Protein AF-A0A8T4IYI2-F1 (afdb_monomer)

Structure (mmCIF, N/CA/C/O backbone):
data_AF-A0A8T4IYI2-F1
#
_entry.id   AF-A0A8T4IYI2-F1
#
loop_
_atom_site.group_PDB
_atom_site.id
_atom_site.type_symbol
_atom_site.label_atom_id
_atom_site.label_alt_id
_atom_site.label_comp_id
_atom_site.label_asym_id
_atom_site.label_entity_id
_atom_site.label_seq_id
_atom_site.pdbx_PDB_ins_code
_atom_site.Cartn_x
_atom_site.Cartn_y
_atom_site.Cartn_z
_atom_site.occupancy
_atom_site.B_iso_or_equiv
_atom_site.auth_seq_id
_atom_site.auth_comp_id
_atom_site.auth_asym_id
_atom_site.auth_atom_id
_atom_site.pdbx_PDB_model_num
ATOM 1 N N . MET A 1 1 ? 10.983 11.663 -21.469 1.00 51.38 1 MET A N 1
ATOM 2 C CA . MET A 1 1 ? 10.405 10.467 -20.834 1.00 51.38 1 MET A CA 1
ATOM 3 C C . MET A 1 1 ? 10.372 10.778 -19.358 1.00 51.38 1 MET A C 1
ATOM 5 O O . MET A 1 1 ? 11.432 11.051 -18.810 1.00 51.38 1 MET A O 1
ATOM 9 N N . ASP A 1 2 ? 9.193 10.865 -18.755 1.00 59.16 2 ASP A N 1
ATOM 10 C CA . ASP A 1 2 ? 9.081 10.999 -17.305 1.00 59.16 2 ASP A CA 1
ATOM 11 C C . ASP A 1 2 ? 9.602 9.695 -16.686 1.00 59.16 2 ASP A C 1
ATOM 13 O O . ASP A 1 2 ? 8.941 8.663 -16.737 1.00 59.16 2 ASP A O 1
ATOM 17 N N . THR A 1 3 ? 10.840 9.707 -16.189 1.00 64.56 3 THR A N 1
ATOM 18 C CA . THR A 1 3 ? 11.550 8.527 -15.648 1.00 64.56 3 THR A CA 1
ATOM 19 C C . THR A 1 3 ? 11.041 8.144 -14.250 1.00 64.56 3 THR A C 1
ATOM 21 O O . THR A 1 3 ? 11.786 7.623 -13.429 1.00 64.56 3 THR A O 1
ATOM 24 N N . ASN A 1 4 ? 9.771 8.412 -13.942 1.00 82.62 4 ASN A N 1
ATOM 25 C CA . ASN A 1 4 ? 9.207 8.187 -12.617 1.00 82.62 4 ASN A CA 1
ATOM 26 C C . ASN A 1 4 ? 7.935 7.345 -12.708 1.00 82.62 4 ASN A C 1
ATOM 28 O O . ASN A 1 4 ? 7.035 7.633 -13.496 1.00 82.62 4 ASN A O 1
ATOM 32 N N . ALA A 1 5 ? 7.855 6.327 -11.854 1.00 88.81 5 ALA A N 1
ATOM 33 C CA . ALA A 1 5 ? 6.650 5.543 -11.627 1.00 88.81 5 ALA A CA 1
ATOM 34 C C . ALA A 1 5 ? 6.095 5.893 -10.243 1.00 88.81 5 ALA A C 1
ATOM 36 O O . ALA A 1 5 ? 6.845 5.996 -9.275 1.00 88.81 5 ALA A O 1
ATOM 37 N N . SER A 1 6 ? 4.783 6.074 -10.126 1.00 93.25 6 SER A N 1
ATOM 38 C CA . SER A 1 6 ? 4.142 6.368 -8.844 1.00 93.25 6 SER A CA 1
ATOM 39 C C . SER A 1 6 ? 2.963 5.440 -8.620 1.00 93.25 6 SER A C 1
ATOM 41 O O . SER A 1 6 ? 2.111 5.279 -9.494 1.00 93.25 6 SER A O 1
ATOM 43 N N . VAL A 1 7 ? 2.929 4.834 -7.436 1.00 93.75 7 VAL A N 1
ATOM 44 C CA . VAL A 1 7 ? 1.828 3.999 -6.971 1.00 93.75 7 VAL A CA 1
ATOM 45 C C . VAL A 1 7 ? 1.379 4.494 -5.607 1.00 93.75 7 VAL A C 1
ATOM 47 O O . VAL A 1 7 ? 2.170 4.569 -4.669 1.00 93.75 7 VAL A O 1
ATOM 50 N N . ILE A 1 8 ? 0.086 4.785 -5.502 1.00 95.69 8 ILE A N 1
ATOM 51 C CA . ILE A 1 8 ? -0.587 5.088 -4.242 1.00 95.69 8 ILE A CA 1
ATOM 52 C C . ILE A 1 8 ? -1.536 3.932 -3.959 1.00 95.69 8 ILE A C 1
ATOM 54 O O . ILE A 1 8 ? -2.411 3.622 -4.770 1.00 95.69 8 ILE A O 1
ATOM 58 N N . LEU A 1 9 ? -1.357 3.284 -2.813 1.00 94.38 9 LEU A N 1
ATOM 59 C CA . LEU A 1 9 ? -2.175 2.160 -2.386 1.00 94.38 9 LEU A CA 1
ATOM 60 C C . LEU A 1 9 ? -2.905 2.515 -1.094 1.00 94.38 9 L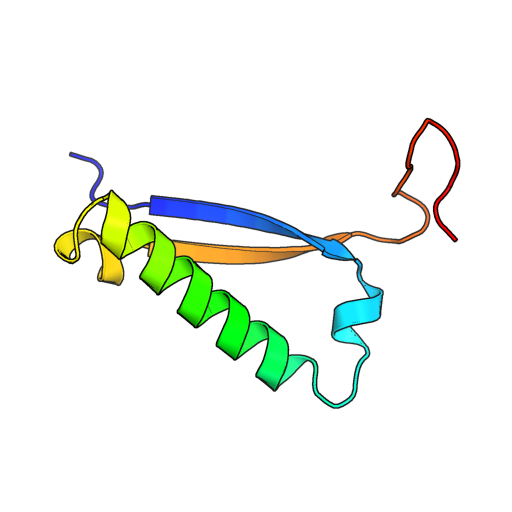EU A C 1
ATOM 62 O O . LEU A 1 9 ? -2.286 2.747 -0.057 1.00 94.38 9 LEU A O 1
ATOM 66 N N . GLY A 1 10 ? -4.235 2.510 -1.149 1.00 92.62 10 GLY A N 1
ATOM 67 C CA . GLY A 1 10 ? -5.065 2.589 0.047 1.00 92.62 10 GLY A CA 1
ATOM 68 C C . GLY A 1 10 ? -4.966 1.298 0.862 1.00 92.62 10 GLY A C 1
ATOM 69 O O . GLY A 1 10 ? -5.150 0.205 0.328 1.00 92.62 10 GLY A O 1
ATOM 70 N N . VAL A 1 11 ? -4.694 1.417 2.159 1.00 92.50 11 VAL A N 1
ATOM 71 C CA . VAL A 1 11 ? -4.582 0.293 3.098 1.00 92.50 11 VAL A CA 1
ATOM 72 C C . VAL A 1 11 ? -5.445 0.582 4.317 1.00 92.50 11 VAL A C 1
ATOM 74 O O . VAL A 1 11 ? -5.479 1.714 4.781 1.00 92.50 11 VAL A O 1
ATOM 77 N N . ARG A 1 12 ? -6.144 -0.410 4.879 1.00 90.69 12 ARG A N 1
ATOM 78 C CA . ARG A 1 12 ? -6.963 -0.185 6.085 1.00 90.69 12 ARG A CA 1
ATOM 79 C C . ARG A 1 12 ? -6.087 0.316 7.238 1.00 90.69 12 ARG A C 1
ATOM 81 O O . ARG A 1 12 ? -5.068 -0.301 7.533 1.00 90.69 12 ARG A O 1
ATOM 88 N N . ALA A 1 13 ? -6.521 1.381 7.916 1.00 90.25 13 ALA A N 1
ATOM 89 C CA . ALA A 1 13 ? -5.746 2.031 8.976 1.00 90.25 13 ALA A CA 1
ATOM 90 C C . ALA A 1 13 ? -5.285 1.056 10.076 1.00 90.25 13 ALA A C 1
ATOM 92 O O . ALA A 1 13 ? -4.118 1.076 10.446 1.00 90.25 13 ALA A O 1
ATOM 93 N N . GLY A 1 14 ? -6.148 0.118 10.487 1.00 88.81 14 GLY A N 1
ATOM 94 C CA . GLY A 1 14 ? -5.821 -0.888 11.508 1.00 88.81 14 GLY A CA 1
ATOM 95 C C . GLY A 1 14 ? -4.642 -1.816 11.176 1.00 88.81 14 GLY A C 1
ATOM 96 O O . GLY A 1 14 ? -4.114 -2.481 12.063 1.00 88.81 14 GLY A O 1
ATOM 97 N N . VAL A 1 15 ? -4.184 -1.868 9.918 1.00 89.06 15 VAL A N 1
ATOM 98 C CA . VAL A 1 15 ? -2.944 -2.578 9.554 1.00 89.06 15 VAL A CA 1
ATOM 99 C C . VAL A 1 15 ? -1.721 -1.904 10.184 1.00 89.06 15 VAL A C 1
ATOM 101 O O . VAL A 1 15 ? -0.772 -2.597 10.551 1.00 89.06 15 VAL A O 1
ATOM 104 N N . PHE A 1 16 ? -1.752 -0.579 10.341 1.00 90.88 16 PHE A N 1
ATOM 105 C CA . PHE A 1 16 ? -0.647 0.198 10.898 1.00 90.88 16 PHE A CA 1
ATOM 106 C C . PHE A 1 16 ? -0.565 0.143 12.428 1.00 90.88 16 PHE A C 1
ATOM 108 O O . PHE A 1 16 ? 0.497 0.417 12.976 1.00 90.88 16 PHE A O 1
ATOM 115 N N . ASP A 1 17 ? -1.632 -0.285 13.106 1.00 92.19 17 ASP A N 1
ATOM 116 C CA . ASP A 1 17 ? -1.661 -0.430 14.570 1.00 92.19 17 ASP A CA 1
ATOM 117 C C . ASP A 1 17 ? -0.994 -1.730 15.056 1.00 92.19 17 ASP A C 1
ATOM 119 O O . ASP A 1 17 ? -0.817 -1.954 16.256 1.00 92.19 17 ASP A O 1
ATOM 123 N N . ARG A 1 18 ? -0.628 -2.625 14.131 1.00 92.56 18 ARG A N 1
ATOM 124 C CA . ARG A 1 18 ? 0.020 -3.891 14.469 1.00 92.56 18 ARG A CA 1
ATOM 125 C C . ARG A 1 18 ? 1.430 -3.668 15.031 1.00 92.56 18 ARG A C 1
ATOM 127 O O . ARG A 1 18 ? 2.157 -2.807 14.536 1.00 92.56 18 ARG A O 1
ATOM 134 N N . PRO A 1 19 ? 1.902 -4.524 15.957 1.00 96.12 19 PRO A N 1
ATOM 135 C CA . PRO A 1 19 ? 3.264 -4.424 16.492 1.00 96.12 19 PRO A CA 1
ATOM 136 C C . PRO A 1 19 ? 4.350 -4.597 15.416 1.00 96.12 19 PRO A C 1
ATOM 138 O O . PRO A 1 19 ? 5.460 -4.093 15.558 1.00 96.12 19 PRO A O 1
ATOM 141 N N . ASP A 1 20 ? 4.037 -5.300 14.326 1.00 95.50 20 ASP A N 1
ATOM 142 C CA . ASP A 1 20 ? 4.921 -5.564 13.192 1.00 95.50 20 ASP A CA 1
ATOM 143 C C . ASP A 1 20 ? 4.649 -4.662 11.971 1.00 95.50 20 ASP A C 1
ATOM 145 O O . ASP A 1 20 ? 5.231 -4.881 10.905 1.00 95.50 20 ASP A O 1
ATOM 149 N N . ALA A 1 21 ? 3.812 -3.625 12.110 1.00 94.56 21 ALA A N 1
ATOM 150 C CA . ALA A 1 21 ? 3.376 -2.766 11.007 1.00 94.56 21 ALA A CA 1
ATOM 151 C C . ALA A 1 21 ? 4.536 -2.164 10.201 1.00 94.56 21 ALA A C 1
ATOM 153 O O . ALA A 1 21 ? 4.515 -2.200 8.972 1.00 94.56 21 ALA A O 1
ATOM 154 N N . VAL A 1 22 ? 5.582 -1.675 10.876 1.00 94.94 22 VAL A N 1
ATOM 155 C CA . VAL A 1 22 ? 6.767 -1.090 10.221 1.00 94.94 22 VAL A CA 1
ATOM 156 C C . VAL A 1 22 ? 7.466 -2.111 9.319 1.00 94.94 22 VAL A C 1
ATOM 158 O O . VAL A 1 22 ? 7.824 -1.801 8.184 1.00 94.94 22 VAL A O 1
ATOM 161 N N . GLN A 1 23 ? 7.630 -3.349 9.794 1.00 96.19 23 GLN A N 1
ATOM 162 C CA . GLN A 1 23 ? 8.286 -4.406 9.020 1.00 96.19 23 GLN A CA 1
ATOM 163 C C . GLN A 1 23 ? 7.429 -4.842 7.831 1.00 96.19 23 GLN A C 1
ATOM 165 O O . GLN A 1 23 ? 7.959 -5.060 6.740 1.00 96.19 23 GLN A O 1
ATOM 170 N N . ILE A 1 24 ? 6.112 -4.947 8.021 1.00 93.94 24 ILE A N 1
ATOM 171 C CA . ILE A 1 24 ? 5.171 -5.285 6.948 1.00 93.94 24 ILE A CA 1
ATOM 172 C C . ILE A 1 24 ? 5.168 -4.195 5.874 1.00 93.94 24 ILE A C 1
ATOM 174 O O . ILE A 1 24 ? 5.311 -4.516 4.696 1.00 93.94 24 ILE A O 1
ATOM 178 N N . ALA A 1 25 ? 5.059 -2.924 6.266 1.00 94.50 25 ALA A N 1
ATOM 179 C CA . ALA A 1 25 ? 5.049 -1.795 5.340 1.00 94.50 25 ALA A CA 1
ATOM 180 C C . ALA A 1 25 ? 6.351 -1.717 4.530 1.00 94.50 25 ALA A C 1
ATOM 182 O O . ALA A 1 25 ? 6.303 -1.579 3.309 1.00 94.50 25 ALA A O 1
ATOM 183 N N . ALA A 1 26 ? 7.508 -1.895 5.177 1.00 95.94 26 ALA A N 1
ATOM 184 C CA . ALA A 1 26 ? 8.803 -1.904 4.498 1.00 95.94 26 ALA A CA 1
ATOM 185 C C . ALA A 1 26 ? 8.923 -3.054 3.481 1.00 95.94 26 ALA A C 1
ATOM 187 O O . ALA A 1 26 ? 9.361 -2.851 2.344 1.00 95.94 26 ALA A O 1
ATOM 188 N N . ARG A 1 27 ? 8.495 -4.265 3.867 1.00 96.56 27 ARG A N 1
ATOM 189 C CA . ARG A 1 27 ? 8.479 -5.430 2.968 1.00 96.56 27 ARG A CA 1
ATOM 190 C C . ARG A 1 27 ? 7.533 -5.224 1.790 1.00 96.56 27 ARG A C 1
ATOM 192 O O . ARG A 1 27 ? 7.905 -5.553 0.668 1.00 96.56 27 ARG A O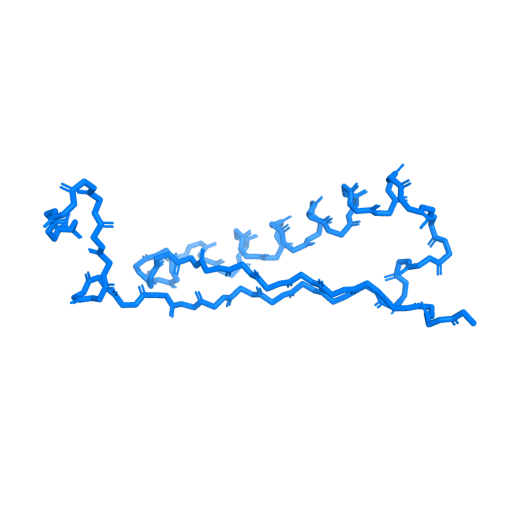 1
ATOM 199 N N . LEU A 1 28 ? 6.348 -4.665 2.029 1.00 95.31 28 LEU A N 1
ATOM 200 C CA . LEU A 1 28 ? 5.373 -4.387 0.979 1.00 95.31 28 LEU A CA 1
ATOM 201 C C . LEU A 1 28 ? 5.886 -3.326 0.003 1.00 95.31 28 LEU A C 1
ATOM 203 O O . LEU A 1 28 ? 5.825 -3.548 -1.201 1.00 95.31 28 LEU A O 1
ATOM 207 N N . GLY A 1 29 ? 6.442 -2.220 0.507 1.00 95.69 29 GLY A N 1
ATOM 208 C CA . GLY A 1 29 ? 7.051 -1.185 -0.330 1.00 95.69 29 GLY A CA 1
ATOM 209 C C . GLY A 1 29 ? 8.158 -1.751 -1.220 1.00 95.69 29 GLY A C 1
ATOM 210 O O . GLY A 1 29 ? 8.160 -1.518 -2.424 1.00 95.69 29 GLY A O 1
ATOM 211 N N . THR A 1 30 ? 9.035 -2.586 -0.653 1.00 97.06 30 THR A N 1
ATOM 212 C CA . THR A 1 30 ? 10.104 -3.256 -1.413 1.00 97.06 30 THR A CA 1
ATOM 213 C C . THR A 1 30 ? 9.534 -4.177 -2.492 1.00 97.06 30 THR A C 1
ATOM 215 O O . THR A 1 30 ? 9.909 -4.071 -3.655 1.00 97.06 30 THR A O 1
ATOM 218 N N . ALA A 1 31 ? 8.591 -5.04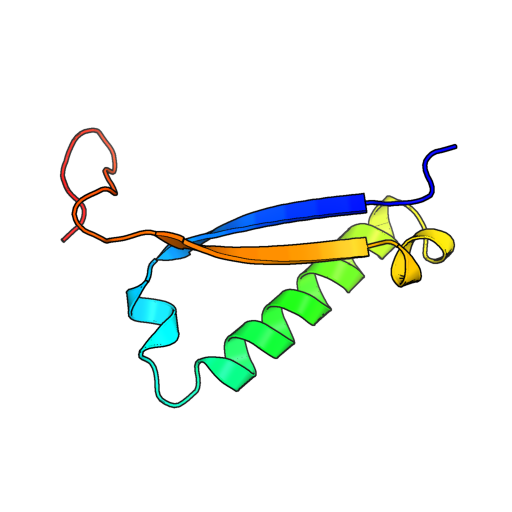7 -2.124 1.00 97.38 31 ALA A N 1
ATOM 219 C CA . ALA A 1 31 ? 8.004 -6.016 -3.043 1.00 97.38 31 ALA A CA 1
ATOM 220 C C . ALA A 1 31 ? 7.216 -5.350 -4.183 1.00 97.38 31 ALA A C 1
ATOM 222 O O . ALA A 1 31 ? 7.268 -5.826 -5.316 1.00 97.38 31 ALA A O 1
ATOM 223 N N . LEU A 1 32 ? 6.506 -4.251 -3.905 1.00 96.25 32 LEU A N 1
ATOM 224 C CA . LEU A 1 32 ? 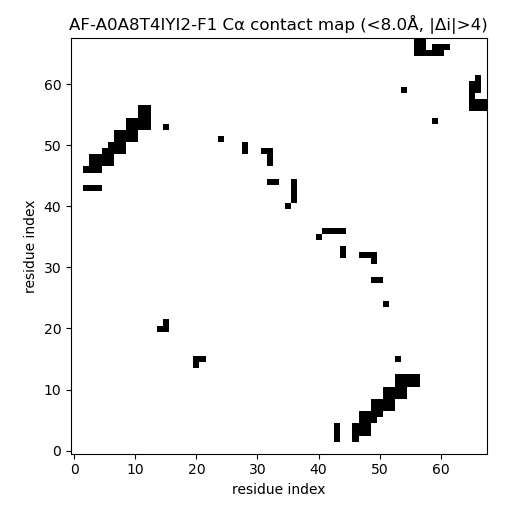5.797 -3.479 -4.925 1.00 96.25 32 LEU A CA 1
ATOM 225 C C . LEU A 1 32 ? 6.773 -2.801 -5.882 1.00 96.25 32 LEU A C 1
ATOM 227 O O . LEU A 1 32 ? 6.600 -2.930 -7.090 1.00 96.25 32 LEU A O 1
ATOM 231 N N . THR A 1 33 ? 7.821 -2.151 -5.373 1.00 96.12 33 THR A N 1
ATOM 232 C CA . THR A 1 33 ? 8.863 -1.564 -6.225 1.00 96.12 33 THR A CA 1
ATOM 233 C C . THR A 1 33 ? 9.520 -2.626 -7.105 1.00 96.12 33 THR A C 1
ATOM 235 O O . THR A 1 33 ? 9.618 -2.427 -8.311 1.00 96.12 33 THR A O 1
ATOM 238 N N . ASP A 1 34 ? 9.894 -3.782 -6.546 1.00 96.75 34 ASP A N 1
ATOM 239 C CA . ASP A 1 34 ? 10.459 -4.899 -7.316 1.00 96.75 34 ASP A CA 1
ATOM 240 C C . ASP A 1 34 ? 9.489 -5.409 -8.394 1.00 96.75 34 ASP A C 1
ATOM 242 O O . ASP A 1 34 ? 9.895 -5.718 -9.513 1.00 96.75 34 ASP A O 1
ATOM 246 N N . ALA A 1 35 ? 8.197 -5.515 -8.074 1.00 96.25 35 ALA A N 1
ATOM 247 C CA . ALA A 1 35 ? 7.184 -5.951 -9.029 1.00 96.25 35 ALA A CA 1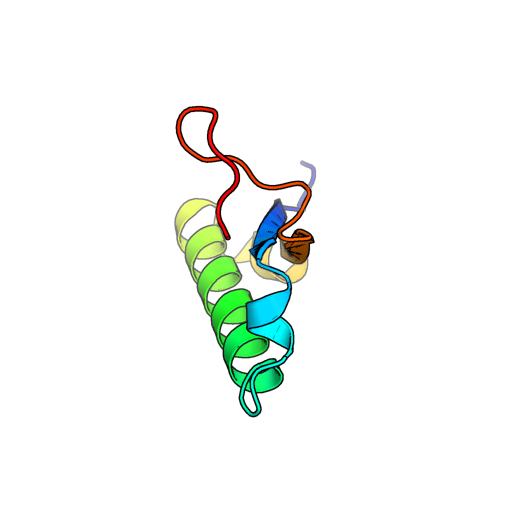
ATOM 248 C C . ALA A 1 35 ? 6.999 -4.942 -10.170 1.00 96.25 35 ALA A C 1
ATOM 250 O O . ALA A 1 35 ? 6.882 -5.348 -11.325 1.00 96.25 35 ALA A O 1
ATOM 251 N N . ILE A 1 36 ? 7.007 -3.643 -9.862 1.00 93.75 36 ILE A N 1
ATOM 252 C CA . ILE A 1 36 ? 6.902 -2.571 -10.855 1.00 93.75 36 ILE A CA 1
ATOM 253 C C . ILE A 1 36 ? 8.118 -2.609 -11.781 1.00 93.75 36 ILE A C 1
ATOM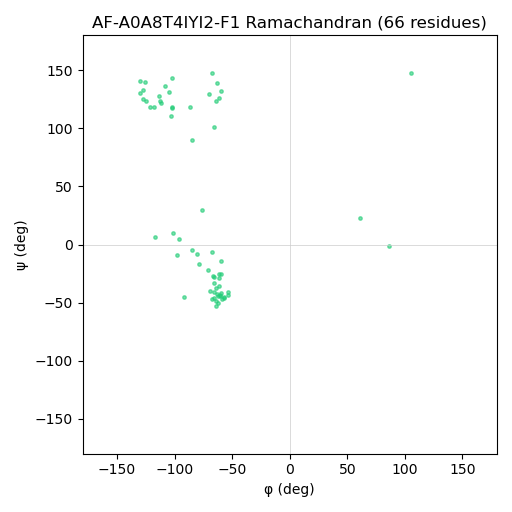 255 O O . ILE A 1 36 ? 7.944 -2.707 -12.995 1.00 93.75 36 ILE A O 1
ATOM 259 N N . THR A 1 37 ? 9.339 -2.607 -11.237 1.00 94.25 37 THR A N 1
ATOM 260 C CA . THR A 1 37 ? 10.566 -2.542 -12.052 1.00 94.25 37 THR A CA 1
ATOM 261 C C . THR A 1 37 ? 10.759 -3.782 -12.919 1.00 94.25 37 THR A C 1
ATOM 263 O O . THR A 1 37 ? 11.265 -3.673 -14.031 1.00 94.25 37 THR A O 1
ATOM 266 N N . ARG A 1 38 ? 10.248 -4.947 -12.498 1.00 95.69 38 ARG A N 1
ATOM 267 C CA . ARG A 1 38 ? 10.184 -6.146 -13.353 1.00 95.69 38 ARG A CA 1
ATOM 268 C C . ARG A 1 38 ? 9.332 -5.968 -14.611 1.00 95.69 38 ARG A C 1
ATOM 270 O O . ARG A 1 38 ? 9.581 -6.656 -15.595 1.00 95.69 38 ARG A O 1
ATOM 277 N N . VAL A 1 39 ? 8.315 -5.106 -14.576 1.00 93.81 39 VAL A N 1
A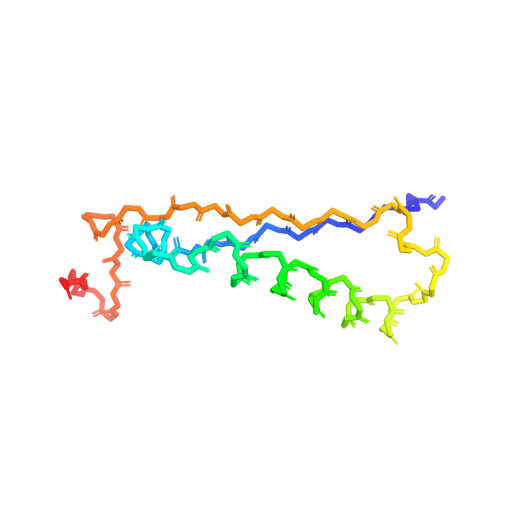TOM 278 C CA . VAL A 1 39 ? 7.419 -4.856 -15.717 1.00 93.81 39 VAL A CA 1
ATOM 279 C C . VAL A 1 39 ? 7.930 -3.702 -16.572 1.00 93.81 39 VAL A C 1
ATOM 281 O O . VAL A 1 39 ? 7.925 -3.807 -17.796 1.00 93.81 39 VAL A O 1
ATOM 284 N N . VAL A 1 40 ? 8.351 -2.602 -15.939 1.00 89.50 40 VAL A N 1
ATOM 285 C CA . VAL A 1 40 ? 8.685 -1.349 -16.643 1.00 89.50 40 VAL A CA 1
ATOM 286 C C . VAL A 1 40 ? 10.183 -1.151 -16.901 1.00 89.50 40 VAL A C 1
ATOM 288 O O . VAL A 1 40 ? 10.548 -0.248 -17.647 1.00 89.50 40 VAL A O 1
ATOM 291 N N . GLY A 1 41 ? 11.041 -1.994 -16.325 1.00 91.19 41 GLY A N 1
ATOM 292 C CA . GLY A 1 41 ? 12.499 -1.911 -16.416 1.00 91.19 41 GLY A CA 1
ATOM 293 C C . GLY A 1 41 ? 13.156 -1.396 -15.131 1.00 91.19 41 GLY A C 1
ATOM 294 O O . GLY A 1 41 ? 12.603 -0.564 -14.408 1.00 91.19 41 GLY A O 1
ATOM 295 N N . ASP A 1 42 ? 14.367 -1.885 -14.854 1.00 89.81 42 ASP A N 1
ATOM 296 C CA . ASP A 1 42 ? 15.106 -1.573 -13.621 1.00 89.81 42 ASP A CA 1
ATOM 297 C C . ASP A 1 42 ? 15.639 -0.136 -13.560 1.00 89.81 42 ASP A C 1
ATOM 299 O O . ASP A 1 42 ? 15.814 0.401 -12.464 1.00 89.81 42 ASP A O 1
ATOM 303 N N . ASP A 1 43 ? 15.807 0.532 -14.704 1.00 90.62 43 ASP A N 1
ATOM 304 C CA . ASP A 1 43 ? 16.237 1.938 -14.768 1.00 90.62 43 ASP A CA 1
ATOM 305 C C . ASP A 1 43 ? 15.264 2.882 -14.038 1.00 90.62 43 ASP A C 1
ATOM 307 O O . ASP A 1 43 ? 15.655 3.939 -13.542 1.00 90.62 43 ASP A O 1
ATOM 311 N N . LEU A 1 44 ? 13.993 2.483 -13.915 1.00 89.50 44 LEU A N 1
ATOM 312 C CA . LEU A 1 44 ? 12.953 3.254 -13.235 1.00 89.50 44 LEU A CA 1
ATOM 313 C C . LEU A 1 44 ? 12.922 3.032 -11.720 1.00 89.50 44 LEU A C 1
ATOM 315 O O . LEU A 1 44 ? 12.173 3.719 -11.022 1.00 89.50 44 LEU A O 1
ATOM 319 N N . ARG A 1 45 ? 13.741 2.124 -11.172 1.00 91.31 45 ARG A N 1
ATOM 320 C CA . ARG A 1 45 ? 13.737 1.808 -9.734 1.00 91.31 45 ARG A CA 1
ATOM 321 C C . ARG A 1 45 ? 13.983 3.038 -8.868 1.00 91.31 45 ARG A C 1
ATOM 323 O O . ARG A 1 45 ? 13.267 3.247 -7.894 1.00 91.31 45 ARG A O 1
ATOM 330 N N . ALA A 1 46 ? 14.974 3.852 -9.228 1.00 91.25 46 ALA A N 1
ATOM 331 C CA . ALA A 1 46 ? 15.339 5.046 -8.465 1.00 91.25 46 ALA A CA 1
ATOM 332 C C . ALA A 1 46 ? 14.242 6.128 -8.485 1.00 91.25 46 ALA A C 1
ATOM 334 O O . ALA A 1 46 ? 14.141 6.908 -7.542 1.00 91.25 46 ALA A O 1
ATOM 335 N N . GLY A 1 47 ? 13.417 6.153 -9.537 1.00 92.12 47 GLY A N 1
ATOM 336 C CA . GLY A 1 47 ? 12.278 7.061 -9.691 1.00 92.12 47 GLY A CA 1
ATOM 337 C C . GLY A 1 47 ? 10.934 6.460 -9.268 1.00 92.12 47 GLY A C 1
ATOM 338 O O . GLY A 1 47 ? 9.898 7.093 -9.472 1.00 92.12 47 GLY A O 1
ATOM 339 N N . THR A 1 48 ? 10.915 5.237 -8.723 1.00 93.88 48 THR A N 1
ATOM 340 C CA . THR A 1 48 ? 9.676 4.557 -8.323 1.00 93.88 48 THR A CA 1
ATOM 341 C C . THR A 1 48 ? 9.284 4.941 -6.900 1.00 93.88 48 THR A C 1
ATOM 343 O O . THR A 1 48 ? 9.996 4.637 -5.943 1.00 93.88 48 THR A O 1
ATOM 346 N N . MET A 1 49 ? 8.115 5.562 -6.753 1.00 94.69 49 MET A N 1
ATOM 347 C CA . MET A 1 49 ? 7.509 5.893 -5.465 1.00 94.69 49 MET A CA 1
ATOM 348 C C . MET A 1 49 ? 6.351 4.944 -5.154 1.00 94.69 49 MET A C 1
ATOM 350 O O . MET A 1 49 ? 5.447 4.768 -5.973 1.00 94.69 49 MET A O 1
ATOM 354 N N . VAL A 1 50 ? 6.347 4.398 -3.937 1.00 96.25 50 VAL A N 1
ATOM 355 C CA . VAL A 1 50 ? 5.227 3.632 -3.380 1.00 96.25 50 VAL A CA 1
ATOM 356 C C . VAL A 1 50 ? 4.764 4.315 -2.102 1.00 96.25 50 VAL A C 1
ATOM 358 O O . VAL A 1 50 ? 5.520 4.413 -1.137 1.00 96.25 50 VAL A O 1
ATOM 361 N N . GLU A 1 51 ? 3.513 4.758 -2.092 1.00 96.31 51 GLU A N 1
ATOM 362 C CA . GLU A 1 51 ? 2.875 5.370 -0.931 1.00 96.31 51 GLU A CA 1
ATOM 363 C C . GLU A 1 51 ? 1.739 4.478 -0.419 1.00 96.31 51 GLU A C 1
ATOM 365 O O . GLU A 1 51 ? 0.858 4.066 -1.177 1.00 96.31 51 GLU A O 1
ATOM 370 N N . LEU A 1 52 ? 1.761 4.174 0.880 1.00 95.25 52 LEU A N 1
ATOM 371 C CA . LEU A 1 52 ? 0.714 3.416 1.561 1.00 95.25 52 LEU A CA 1
ATOM 372 C C . LEU A 1 52 ? -0.155 4.383 2.368 1.00 95.25 52 LEU A C 1
ATOM 374 O O . LEU A 1 52 ? 0.292 4.926 3.377 1.00 95.25 52 LEU A O 1
ATOM 378 N N . VAL A 1 53 ? -1.398 4.586 1.938 1.00 94.75 53 VAL A N 1
ATOM 379 C CA . VAL A 1 53 ? -2.311 5.568 2.534 1.00 94.75 53 VAL A CA 1
ATOM 380 C C . VAL A 1 53 ? -3.322 4.871 3.435 1.00 94.75 53 VAL A C 1
ATOM 382 O O . VAL A 1 53 ? -4.131 4.060 2.980 1.00 94.75 53 VAL A O 1
ATOM 385 N N . ALA A 1 54 ? -3.305 5.207 4.723 1.00 91.88 54 ALA A N 1
ATOM 386 C CA . ALA A 1 54 ? -4.255 4.681 5.693 1.00 91.88 54 ALA A CA 1
ATOM 387 C C . ALA A 1 54 ? -5.693 5.128 5.375 1.00 91.88 54 ALA A C 1
ATOM 389 O O . ALA A 1 54 ? -6.003 6.314 5.301 1.00 91.88 54 ALA A O 1
ATOM 390 N N . SER A 1 55 ? -6.583 4.155 5.216 1.00 91.75 55 SER A N 1
ATOM 391 C CA . SER A 1 55 ? -8.009 4.330 4.963 1.00 91.75 55 SER A CA 1
ATOM 392 C C . SER A 1 55 ? -8.785 4.081 6.258 1.00 91.75 55 SER A C 1
ATOM 394 O O . SER A 1 55 ? -8.722 2.962 6.788 1.00 91.75 55 SER A O 1
ATOM 396 N N . PRO A 1 56 ? -9.500 5.091 6.785 1.00 87.44 56 PRO A N 1
ATOM 397 C CA . PRO A 1 56 ? -10.309 4.931 7.986 1.00 87.44 56 PRO A CA 1
ATOM 398 C C . PRO A 1 56 ? -11.445 3.914 7.770 1.00 87.44 56 PRO A C 1
ATOM 400 O O . PRO A 1 56 ? -12.077 3.921 6.702 1.00 87.44 56 PRO A O 1
ATOM 403 N N . PRO A 1 57 ? -11.730 3.037 8.751 1.00 84.25 57 PRO A N 1
ATOM 404 C CA . PRO A 1 57 ? -12.772 2.019 8.621 1.00 84.25 57 PRO A CA 1
ATOM 405 C C . PRO A 1 57 ? -14.162 2.632 8.407 1.00 84.25 57 PRO A C 1
ATOM 407 O O . PRO A 1 57 ? -14.920 2.133 7.581 1.00 84.25 57 PRO A O 1
ATOM 410 N N . GLU A 1 58 ? -14.464 3.772 9.035 1.00 87.31 58 GLU A N 1
ATOM 411 C CA . GLU A 1 58 ? -15.739 4.491 8.913 1.00 87.31 58 GLU A CA 1
ATOM 412 C C . GLU A 1 58 ? -15.992 5.100 7.520 1.00 87.31 58 GLU A C 1
ATOM 414 O O . GLU A 1 58 ? -17.072 5.622 7.251 1.00 87.31 58 GLU A O 1
ATOM 419 N N . ARG A 1 59 ? -15.003 5.032 6.620 1.00 87.00 59 ARG A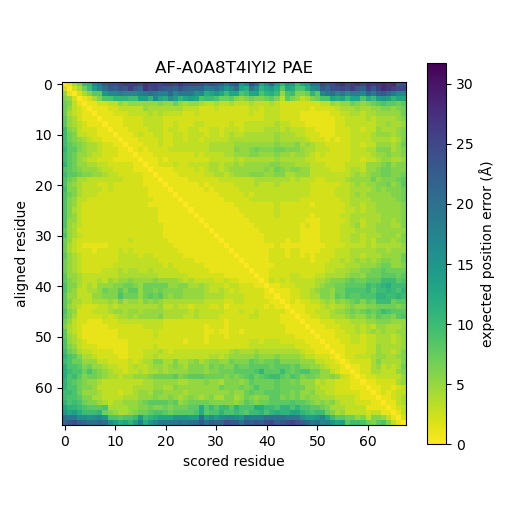 N 1
ATOM 4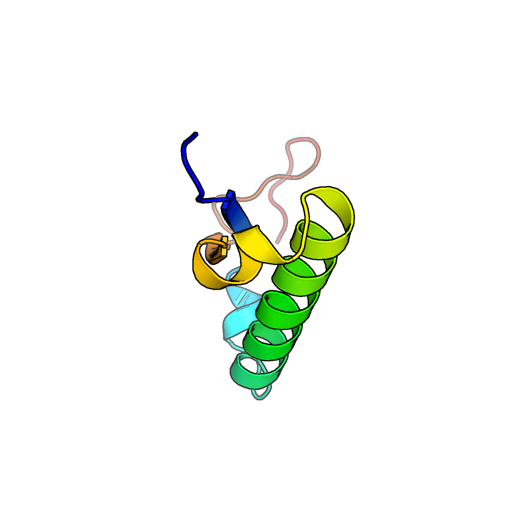20 C CA . ARG A 1 59 ? -15.086 5.524 5.235 1.00 87.00 59 ARG A CA 1
ATOM 421 C C . ARG A 1 59 ? -14.943 4.411 4.199 1.00 87.00 59 ARG A C 1
ATOM 423 O O . ARG A 1 59 ? -14.854 4.699 3.008 1.00 87.00 59 ARG A O 1
ATOM 430 N N . THR A 1 60 ? -14.906 3.153 4.635 1.00 84.31 60 THR A N 1
ATOM 431 C CA . THR A 1 60 ? -14.664 2.001 3.763 1.00 84.31 60 THR A CA 1
ATOM 432 C C . THR A 1 60 ? -15.912 1.126 3.673 1.00 84.31 60 THR A C 1
ATOM 434 O O . THR A 1 60 ? -16.422 0.642 4.683 1.00 84.31 60 THR A O 1
ATOM 437 N N . PHE A 1 61 ? -16.388 0.898 2.447 1.00 88.06 61 PHE A N 1
ATOM 438 C CA . PHE A 1 61 ? -17.593 0.118 2.168 1.00 88.06 61 PHE A CA 1
ATOM 439 C C . PHE A 1 61 ? -17.290 -1.000 1.170 1.00 88.06 61 PHE A C 1
ATOM 441 O O . PHE A 1 61 ? -16.584 -0.784 0.186 1.00 88.06 61 PHE A O 1
ATOM 448 N N . VAL A 1 62 ? -17.864 -2.182 1.387 1.00 89.31 62 VAL A N 1
ATOM 449 C CA . VAL A 1 62 ? -17.801 -3.314 0.450 1.00 89.31 62 VAL A CA 1
ATOM 450 C C . VAL A 1 62 ? -19.227 -3.744 0.137 1.00 89.31 62 VAL A C 1
ATOM 452 O O . VAL A 1 62 ? -20.018 -3.996 1.040 1.00 89.31 62 VAL A O 1
ATOM 455 N N . GLY A 1 63 ? -19.588 -3.760 -1.150 1.00 91.50 63 GLY A N 1
ATOM 456 C CA . GLY A 1 63 ? -20.957 -4.076 -1.580 1.00 91.50 63 GLY A CA 1
ATOM 457 C C . GLY A 1 63 ? -22.025 -3.107 -1.048 1.00 91.50 63 GLY A C 1
ATOM 458 O O . GLY A 1 63 ? -23.185 -3.484 -0.937 1.00 91.50 63 GLY A O 1
ATOM 459 N N . GLY A 1 64 ? -21.640 -1.879 -0.681 1.00 92.00 64 GLY A N 1
ATOM 460 C CA . GLY A 1 64 ? -22.537 -0.875 -0.096 1.00 92.00 64 GLY A CA 1
ATOM 461 C C . GLY A 1 64 ? -22.713 -0.966 1.424 1.00 92.00 64 GLY A C 1
ATOM 462 O O . GLY A 1 64 ? -23.392 -0.119 1.997 1.00 92.00 64 GLY A O 1
ATOM 463 N N . ALA A 1 65 ? -22.086 -1.936 2.094 1.00 89.62 65 ALA A N 1
ATOM 464 C CA . ALA A 1 65 ? -22.111 -2.061 3.549 1.00 89.62 65 ALA A CA 1
ATOM 465 C C . ALA A 1 65 ? -20.800 -1.567 4.166 1.00 89.62 65 ALA A C 1
ATOM 467 O O . ALA A 1 65 ? -19.725 -1.779 3.599 1.00 89.62 65 ALA A O 1
ATOM 468 N N . LEU A 1 66 ? -20.891 -0.926 5.336 1.00 83.56 66 LEU A N 1
ATOM 469 C CA . LEU A 1 66 ? -19.709 -0.539 6.096 1.00 83.56 66 LEU A CA 1
ATOM 470 C C . LEU A 1 66 ? -18.937 -1.802 6.472 1.00 83.56 66 LEU A C 1
ATOM 472 O O . LEU A 1 66 ? -19.497 -2.724 7.068 1.00 83.56 66 LEU A O 1
ATOM 476 N N . THR A 1 67 ? -17.653 -1.842 6.134 1.00 69.12 67 THR A N 1
ATOM 477 C CA . THR A 1 67 ? -16.795 -2.918 6.616 1.00 69.12 67 THR A CA 1
ATOM 478 C C . THR A 1 67 ? -16.280 -2.559 7.996 1.00 69.12 67 THR A C 1
ATOM 480 O O . THR A 1 67 ? -15.240 -1.907 8.111 1.00 69.12 67 THR A O 1
ATOM 483 N N . VAL A 1 68 ? -17.032 -2.966 9.016 1.00 60.84 68 VAL A N 1
ATOM 484 C CA . VAL A 1 68 ? -16.548 -3.017 10.402 1.00 60.84 68 VAL A CA 1
ATOM 485 C C . VAL A 1 68 ? -15.432 -4.048 10.551 1.00 60.84 68 VAL A C 1
ATOM 487 O O . VAL A 1 68 ? -15.461 -5.071 9.828 1.00 60.84 68 VAL A O 1
#

Organism: NCBI:txid299421

Radius of gyration: 14.76 Å; Cα contacts (8 Å, |Δi|>4): 72; chains: 1; bounding box: 39×17×37 Å

Foldseek 3Di:
DLLAAEDEAEDAQVCCVDPCSVVVVVVVQVVVLVVVCVVVNPSSSVRYYYHYHHDYQQRDDDPNHRDD

Solvent-accessible surface area (backbone atoms only — not comparable to full-atom values): 4131 Å² total; per-residue (Å²): 128,84,66,58,46,79,45,79,42,80,39,60,39,74,58,65,74,40,96,58,23,70,62,52,51,54,50,49,46,50,52,51,52,54,55,48,21,74,73,77,37,67,88,35,48,90,39,50,44,73,46,82,42,69,35,57,55,95,78,38,64,58,98,86,38,74,48,125

Sequence (68 aa):
MDTNASVILGVRAGVFDRPDAVQIAARLGTALTDAITRVVGDDLRAGTMVELVASPPERTFVGGALTV

Secondary structure (DSSP, 8-state):
----EEEEEEEEGGGTTSTTHHHHHHHHHHHHHHHHHHHH-GGGGGGEEEEEEEEPGGG-EETTEE--

pLDDT: mean 90.06, std 9.02, range [51.38, 97.38]

Mean predicted aligned error: 4.58 Å

Nearest PDB structures (foldseek):
  3ry0-assembly1_A  TM=8.671E-01  e=6.315E-03  Streptomyces achromogenes
  3abf-assembly1_B  TM=8.411E-01  e=1.735E-02  Thermus thermophilus HB8
  4x1c-assembly3_M-2  TM=7.683E-01  e=3.893E-02  Pseudomonas putida
  6bgn-assembly4_D  TM=7.737E-01  e=4.164E-02  Pseudomonas putida
  5uif-assembly1_C  TM=7.721E-01  e=9.876E-01  Pseudomonas sp. UW4